Protein AF-A0AAN6DJI2-F1 (afdb_monomer_lite)

InterPro domains:
  IPR018793 Cytochrome c oxidase assembly protein PET191 [PF10203] (1-48)
  IPR018793 Cytochrome c oxidase assembly protein PET191 [PTHR28627] (3-64)

pLDDT: mean 81.26, std 12.05, range [45.78, 92.75]

Sequence (86 aa):
MIERNKPKECLTNPELAKDLPELCKAQLATFLECKRGIVDMRKRIRGNGTLSTGKYDEQYEKLSTGDFNPLEEMHKLDQLNSSQKQ

Foldseek 3Di:
DDDDDDPVCCCPPPVSVVVDDPVVVVVVVVVVVVVVLCVPVVCVVCPVVVVPVCPCVVVVVCVVVVVDDPVVVVVVVVVVVVVVVD

Secondary structure (DSSP, 8-state):
------HHHHHH-TTTTTTS-HHHHHHHHHHHHHHHHHH-HHHHHS-SHHHHSSTTHHHHHHHHHT-S-HHHHHHHHHHHHHHTT-

Structure (mmCIF, N/CA/C/O backbone):
data_AF-A0AAN6DJI2-F1
#
_entry.id   AF-A0AAN6DJI2-F1
#
loop_
_atom_site.group_PDB
_atom_site.id
_atom_site.type_symbol
_atom_site.label_atom_id
_atom_site.label_alt_id
_atom_site.label_comp_id
_atom_site.label_asym_id
_atom_site.label_entity_id
_atom_site.label_seq_id
_atom_site.pdbx_PDB_ins_code
_atom_site.Cartn_x
_atom_site.Cartn_y
_atom_site.Cartn_z
_atom_site.occupancy
_atom_site.B_iso_or_equiv
_atom_site.auth_seq_id
_atom_site.auth_comp_id
_atom_site.auth_asym_id
_atom_site.auth_atom_id
_atom_site.pdbx_PDB_model_num
ATOM 1 N N . MET A 1 1 ? -27.438 11.301 10.402 1.00 54.59 1 MET A N 1
ATOM 2 C CA . MET A 1 1 ? -26.284 12.184 10.685 1.00 54.59 1 MET A CA 1
ATOM 3 C C . MET A 1 1 ? -25.029 11.334 10.520 1.00 54.59 1 MET A C 1
ATOM 5 O O . MET A 1 1 ? -25.060 10.207 10.986 1.00 54.59 1 MET A O 1
ATOM 9 N N . ILE A 1 2 ? -24.005 11.781 9.784 1.00 73.06 2 ILE A N 1
ATOM 10 C CA . ILE A 1 2 ? -22.760 11.006 9.590 1.00 73.06 2 ILE A CA 1
ATOM 11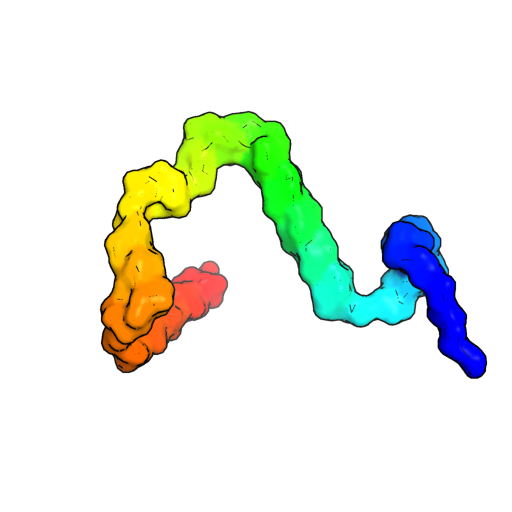 C C . ILE A 1 2 ? -21.785 11.408 10.695 1.00 73.06 2 ILE A C 1
ATOM 13 O O . ILE A 1 2 ? -21.418 12.582 10.773 1.00 73.06 2 ILE A O 1
ATOM 17 N N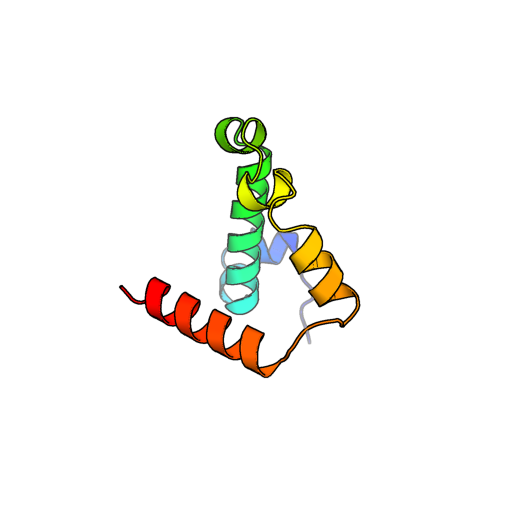 . GLU A 1 3 ? -21.368 10.459 11.530 1.00 76.81 3 GLU A N 1
ATOM 18 C CA . GLU A 1 3 ? -20.356 10.711 12.556 1.00 76.81 3 GLU A CA 1
ATOM 19 C C . GLU A 1 3 ? -18.958 10.776 11.936 1.00 76.81 3 GLU A C 1
ATOM 21 O O . GLU A 1 3 ? -18.519 9.865 11.232 1.00 76.81 3 GLU A O 1
ATOM 26 N N . ARG A 1 4 ? -18.255 11.888 12.167 1.00 81.50 4 ARG A N 1
ATOM 27 C CA . ARG A 1 4 ? -16.914 12.137 11.625 1.00 81.50 4 ARG A CA 1
ATOM 28 C C . ARG A 1 4 ? -15.873 11.977 12.723 1.00 81.50 4 ARG A C 1
ATOM 30 O O . ARG A 1 4 ? -15.485 12.948 13.365 1.00 81.50 4 ARG A O 1
ATOM 37 N N . ASN A 1 5 ? -15.413 10.747 12.900 1.00 86.69 5 ASN A N 1
ATOM 38 C CA . ASN A 1 5 ? -14.314 10.420 13.803 1.00 86.69 5 ASN A CA 1
ATOM 39 C C . ASN A 1 5 ? -12.960 10.739 13.156 1.00 86.69 5 ASN A C 1
ATOM 41 O O . ASN A 1 5 ? -12.815 10.694 11.926 1.00 86.69 5 ASN A O 1
ATOM 45 N N . LYS A 1 6 ? -11.940 11.055 13.963 1.00 89.56 6 LYS A N 1
ATOM 46 C CA . LYS A 1 6 ? -10.580 11.207 13.423 1.00 89.56 6 LYS A CA 1
ATOM 47 C C . LYS A 1 6 ? -10.054 9.834 12.988 1.00 89.56 6 LYS A C 1
ATOM 49 O O . LYS A 1 6 ? -10.269 8.860 13.705 1.00 89.56 6 LYS A O 1
ATOM 54 N N . PRO A 1 7 ? -9.252 9.734 11.911 1.00 85.94 7 PRO A N 1
ATOM 55 C CA . PRO A 1 7 ? -8.713 8.447 11.458 1.00 85.94 7 PRO A CA 1
ATOM 56 C C . PRO A 1 7 ? -7.975 7.667 12.554 1.00 85.94 7 PRO A C 1
ATOM 58 O O . PRO A 1 7 ? -8.088 6.450 12.638 1.00 85.94 7 PRO A O 1
ATOM 61 N N . LYS A 1 8 ? -7.259 8.371 13.442 1.00 87.50 8 LYS A N 1
ATOM 62 C CA . LYS A 1 8 ? -6.592 7.761 14.599 1.00 87.50 8 LYS A CA 1
ATOM 63 C C . LYS A 1 8 ? -7.588 7.090 15.549 1.00 87.50 8 LYS A C 1
ATOM 65 O O . LYS A 1 8 ? -7.325 5.982 15.995 1.00 87.50 8 LYS A O 1
ATOM 70 N N . GLU A 1 9 ? -8.711 7.744 15.833 1.00 90.69 9 GLU A N 1
ATOM 71 C CA . GLU A 1 9 ? -9.750 7.234 16.736 1.00 90.69 9 GLU A CA 1
ATOM 72 C C . GLU A 1 9 ? -10.418 5.992 16.150 1.00 90.69 9 GLU A C 1
ATOM 74 O O . GLU A 1 9 ? -10.611 5.022 16.879 1.00 90.69 9 GLU A O 1
ATOM 79 N N . CYS A 1 10 ? -10.660 5.971 14.835 1.00 88.69 10 CYS A N 1
ATOM 80 C CA . CYS A 1 10 ? -11.204 4.801 14.145 1.00 88.69 10 CYS A CA 1
ATOM 81 C C . CYS A 1 10 ? -10.303 3.561 14.277 1.00 88.69 10 CYS A C 1
ATOM 83 O O . CYS A 1 10 ? -10.796 2.440 14.286 1.00 88.69 10 CYS A O 1
ATOM 85 N N . LEU A 1 11 ? -8.985 3.753 14.383 1.00 87.19 11 LEU A N 1
ATOM 86 C CA . LEU A 1 11 ? -8.016 2.659 14.492 1.00 87.19 11 LEU A CA 1
ATOM 87 C C . LEU A 1 11 ? -7.756 2.215 15.932 1.00 87.19 11 LEU A C 1
ATOM 89 O O . LEU A 1 11 ? -7.466 1.046 16.168 1.00 87.19 11 LEU A O 1
ATOM 93 N N . THR A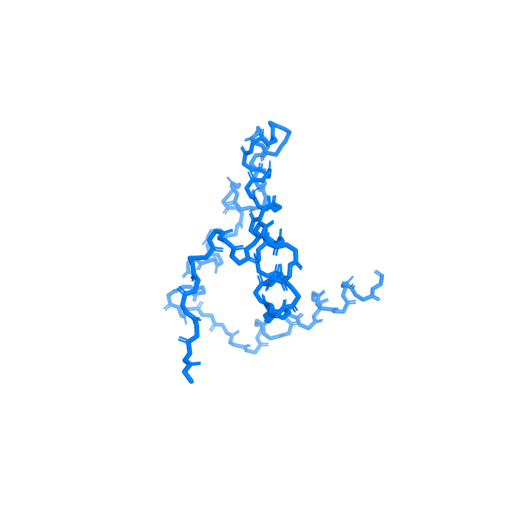 1 12 ? -7.801 3.141 16.892 1.00 89.25 12 THR A N 1
ATOM 94 C CA . THR A 1 12 ? -7.486 2.841 18.296 1.00 89.25 12 THR A CA 1
ATOM 95 C C . THR A 1 12 ? -8.701 2.422 19.110 1.00 89.25 12 THR A C 1
ATOM 97 O O . THR A 1 12 ? -8.540 1.706 20.094 1.00 89.25 12 THR A O 1
ATOM 100 N N . ASN A 1 13 ? -9.900 2.887 18.745 1.00 92.69 13 ASN A N 1
ATOM 101 C CA . ASN A 1 13 ? -11.126 2.528 19.446 1.00 92.69 13 ASN A CA 1
ATOM 102 C C . ASN A 1 13 ? -11.656 1.181 18.911 1.00 92.69 13 ASN A C 1
ATOM 104 O O . ASN A 1 13 ? -11.996 1.101 17.730 1.00 92.69 13 ASN A O 1
ATOM 108 N N . PRO A 1 14 ? -11.770 0.136 19.751 1.00 89.69 14 PRO A N 1
ATOM 109 C CA . PRO A 1 14 ? -12.223 -1.186 19.321 1.00 89.69 14 PRO A CA 1
ATOM 110 C C . PRO A 1 14 ? -13.671 -1.222 18.814 1.00 89.69 14 PRO A C 1
ATOM 112 O O . PRO A 1 14 ? -14.014 -2.144 18.076 1.00 89.69 14 PRO A O 1
ATOM 115 N N . GLU A 1 15 ? -14.521 -0.262 19.186 1.00 90.62 15 GLU A N 1
ATOM 116 C CA . GLU A 1 15 ? -15.891 -0.190 18.663 1.00 90.62 15 GLU A CA 1
ATOM 117 C C . GLU A 1 15 ? -15.907 0.342 17.231 1.00 90.62 15 GLU A C 1
ATOM 119 O O . GLU A 1 15 ? -16.413 -0.328 16.336 1.00 90.62 15 GLU A O 1
ATOM 124 N N . LEU A 1 16 ? -15.229 1.467 16.987 1.00 89.75 16 LEU A N 1
ATOM 125 C CA . LEU A 1 16 ? -15.103 2.058 15.651 1.00 89.75 16 LEU A CA 1
ATOM 126 C C . LEU A 1 16 ? -14.287 1.177 14.695 1.00 89.75 16 LEU A C 1
ATOM 128 O O . LEU A 1 16 ? -14.529 1.175 13.491 1.00 89.75 16 LEU A O 1
ATOM 132 N N . ALA A 1 17 ? -13.335 0.404 15.225 1.00 88.75 17 ALA A N 1
ATOM 133 C CA . ALA A 1 17 ? -12.483 -0.474 14.431 1.00 88.75 17 ALA A CA 1
ATOM 134 C C . ALA A 1 17 ? -13.258 -1.586 13.706 1.00 88.75 17 ALA A C 1
ATOM 136 O O . ALA A 1 17 ? -12.816 -2.068 12.658 1.00 88.75 17 ALA A O 1
ATOM 137 N N . LYS A 1 18 ? -14.411 -2.002 14.247 1.00 88.12 18 LYS A N 1
ATOM 138 C CA . LYS A 1 18 ? -15.265 -3.032 13.635 1.00 88.12 18 LYS A CA 1
ATOM 139 C C . LYS A 1 18 ? -15.901 -2.535 12.342 1.00 88.12 18 LYS A C 1
ATOM 141 O O . LYS A 1 18 ? -15.948 -3.296 11.378 1.00 88.12 18 LYS A O 1
ATOM 146 N N . ASP A 1 19 ? -16.266 -1.258 12.311 1.00 89.50 19 ASP A N 1
ATOM 147 C CA . ASP A 1 19 ? -16.935 -0.609 11.182 1.00 89.50 19 ASP A CA 1
ATOM 148 C C . ASP A 1 19 ? -15.968 -0.192 10.064 1.00 89.50 19 ASP A C 1
ATOM 150 O O . ASP A 1 19 ? -16.396 0.286 9.011 1.00 89.50 19 ASP A O 1
ATOM 154 N N . LEU A 1 20 ? -14.652 -0.372 10.253 1.00 88.75 20 LEU A N 1
ATOM 155 C CA . LEU A 1 20 ? -13.701 -0.115 9.178 1.00 88.75 20 LEU A CA 1
ATOM 156 C C . LEU A 1 20 ? -13.906 -1.097 8.014 1.00 88.75 20 LEU A C 1
ATOM 158 O O . LEU A 1 20 ? -13.958 -2.310 8.240 1.00 88.75 20 LEU A O 1
ATOM 162 N N . PRO A 1 21 ? -13.877 -0.608 6.761 1.00 91.25 21 PRO A N 1
ATOM 163 C CA . PRO A 1 21 ? -13.854 -1.472 5.590 1.00 91.25 21 PRO A CA 1
ATOM 164 C C . PRO A 1 21 ? -12.654 -2.422 5.614 1.00 91.25 21 PRO A C 1
ATOM 166 O O . PRO A 1 21 ? -11.530 -2.009 5.915 1.00 91.25 21 PRO A O 1
ATOM 169 N N . GLU A 1 22 ? -12.866 -3.671 5.202 1.00 90.38 22 GLU A N 1
ATOM 170 C CA . GLU A 1 22 ? -11.805 -4.687 5.137 1.00 90.38 22 GLU A CA 1
ATOM 171 C C . GLU A 1 22 ? -10.627 -4.255 4.257 1.00 90.38 22 GLU A C 1
ATOM 173 O O . GLU A 1 22 ? -9.470 -4.452 4.621 1.00 90.38 22 GLU A O 1
ATOM 178 N N . LEU A 1 23 ? -10.902 -3.554 3.153 1.00 91.00 23 LEU A N 1
ATOM 179 C CA . LEU A 1 23 ? -9.863 -2.984 2.294 1.00 91.00 23 LEU A CA 1
ATOM 180 C C . LEU A 1 23 ? -8.938 -2.023 3.065 1.00 91.00 23 LEU A C 1
ATOM 182 O O . LEU A 1 23 ? -7.724 -2.032 2.880 1.00 91.00 23 LEU A O 1
ATOM 186 N N . CYS A 1 24 ? -9.502 -1.205 3.959 1.00 88.81 24 CYS A N 1
ATOM 187 C CA . CYS A 1 24 ? -8.734 -0.253 4.758 1.00 88.81 24 CYS A CA 1
ATOM 188 C C . CYS A 1 24 ? -7.873 -0.973 5.804 1.00 88.81 24 CYS A C 1
ATOM 190 O O . CYS A 1 24 ? -6.703 -0.626 5.983 1.00 88.81 24 CYS A O 1
ATOM 192 N N . LYS A 1 25 ? -8.417 -2.018 6.443 1.00 89.62 25 LYS A N 1
ATOM 193 C CA . LYS A 1 25 ? -7.669 -2.866 7.384 1.00 89.62 25 LYS A CA 1
ATOM 194 C C . LYS A 1 25 ? -6.498 -3.565 6.689 1.00 89.62 25 LYS A C 1
ATOM 196 O O . LYS A 1 25 ? -5.377 -3.516 7.197 1.00 89.62 25 LYS A O 1
ATOM 201 N N . ALA A 1 26 ? -6.733 -4.140 5.509 1.00 90.44 26 ALA A N 1
ATOM 202 C CA . ALA A 1 26 ? -5.699 -4.779 4.700 1.00 90.44 26 ALA A CA 1
ATOM 203 C C . ALA A 1 26 ? -4.592 -3.786 4.309 1.00 90.44 26 ALA A C 1
ATOM 205 O O . ALA A 1 26 ? -3.413 -4.055 4.534 1.00 90.44 26 ALA A O 1
ATOM 206 N N . GLN A 1 27 ? -4.965 -2.602 3.813 1.00 90.38 27 GLN A N 1
ATOM 207 C CA . GLN A 1 27 ? -4.009 -1.557 3.439 1.00 90.38 27 GLN A CA 1
ATOM 208 C C . GLN A 1 27 ? -3.174 -1.062 4.629 1.00 90.38 27 GLN A C 1
ATOM 210 O O . GLN A 1 27 ? -1.979 -0.792 4.500 1.00 90.38 27 GLN A O 1
ATOM 215 N N . LEU A 1 28 ? -3.784 -0.927 5.809 1.00 89.88 28 LEU A N 1
ATOM 216 C CA . LEU A 1 28 ? -3.053 -0.534 7.010 1.00 89.88 28 LEU A CA 1
ATOM 217 C C . LEU A 1 28 ? -2.061 -1.620 7.442 1.00 89.88 28 LEU A C 1
ATOM 219 O O . LEU A 1 28 ? -0.933 -1.301 7.823 1.00 89.88 28 LEU A O 1
ATOM 223 N N . ALA A 1 29 ? -2.461 -2.891 7.375 1.00 89.44 29 ALA A N 1
ATOM 224 C CA . ALA A 1 29 ? -1.592 -4.014 7.706 1.00 89.44 29 ALA A CA 1
ATOM 225 C C . ALA A 1 29 ? -0.356 -4.059 6.791 1.00 89.44 29 ALA A C 1
ATOM 227 O O . ALA A 1 29 ? 0.770 -4.099 7.298 1.00 89.44 29 ALA A O 1
ATOM 228 N N . THR A 1 30 ? -0.550 -3.952 5.471 1.00 90.00 30 THR A N 1
ATOM 229 C CA . THR A 1 30 ? 0.551 -3.934 4.490 1.00 90.00 30 THR A CA 1
ATOM 230 C C . THR A 1 30 ? 1.465 -2.724 4.684 1.00 90.00 30 THR A C 1
ATOM 232 O O . THR A 1 30 ? 2.692 -2.853 4.659 1.00 90.00 30 THR A O 1
ATOM 235 N N . PHE A 1 31 ? 0.901 -1.546 4.966 1.00 88.06 31 PHE A N 1
ATOM 236 C CA . PHE A 1 31 ? 1.685 -0.348 5.266 1.00 88.06 31 PHE A CA 1
ATOM 237 C C . PHE A 1 31 ? 2.561 -0.520 6.517 1.00 88.06 31 PHE A C 1
ATOM 239 O O . PHE A 1 31 ? 3.745 -0.170 6.505 1.00 88.06 31 PHE A O 1
ATOM 246 N N . LEU A 1 32 ? 2.008 -1.071 7.602 1.00 89.25 32 LEU A N 1
ATOM 247 C CA . LEU A 1 32 ? 2.761 -1.306 8.836 1.00 89.25 32 LEU A CA 1
ATOM 248 C C . LEU A 1 32 ? 3.873 -2.340 8.638 1.00 89.25 32 LEU A C 1
ATOM 250 O O . LEU A 1 32 ? 4.958 -2.178 9.202 1.00 89.25 32 LEU A O 1
ATOM 254 N N . GLU A 1 33 ? 3.638 -3.370 7.830 1.00 86.94 33 GLU A N 1
ATOM 255 C CA . GLU A 1 33 ? 4.662 -4.343 7.452 1.00 86.94 33 GLU A CA 1
ATOM 256 C C . GLU A 1 33 ? 5.804 -3.695 6.656 1.00 86.94 33 GLU A C 1
ATOM 258 O O . GLU A 1 33 ? 6.976 -3.856 7.012 1.00 86.94 33 GLU A O 1
ATOM 263 N N . CYS A 1 34 ? 5.470 -2.882 5.651 1.00 82.25 34 CYS A N 1
ATOM 264 C CA . CYS A 1 34 ? 6.443 -2.107 4.883 1.00 82.25 34 CYS A CA 1
ATOM 265 C C . CYS A 1 34 ? 7.283 -1.203 5.801 1.00 82.25 34 CYS A C 1
ATOM 267 O O . CYS A 1 34 ? 8.517 -1.249 5.785 1.00 82.25 34 CYS A O 1
ATOM 269 N N . LYS A 1 35 ? 6.628 -0.453 6.697 1.00 85.25 35 LYS A N 1
ATOM 270 C CA . LYS A 1 35 ? 7.298 0.441 7.653 1.00 85.25 35 LYS A CA 1
ATOM 271 C C . LYS A 1 35 ? 8.218 -0.310 8.615 1.00 85.25 35 LYS A C 1
ATOM 273 O O . LYS A 1 35 ? 9.302 0.184 8.925 1.00 85.25 35 LYS A O 1
ATOM 278 N N . ARG A 1 36 ? 7.825 -1.503 9.074 1.00 84.31 36 ARG A N 1
ATOM 279 C CA . ARG A 1 36 ? 8.700 -2.379 9.875 1.00 84.31 36 ARG A CA 1
ATOM 280 C C . ARG A 1 36 ? 9.936 -2.796 9.081 1.00 84.31 36 ARG A C 1
ATOM 282 O O . ARG A 1 36 ? 11.023 -2.811 9.648 1.00 84.31 36 ARG A O 1
ATOM 289 N N . GLY A 1 37 ? 9.796 -3.052 7.781 1.00 77.12 37 GLY A N 1
ATOM 290 C CA . GLY A 1 37 ? 10.920 -3.359 6.894 1.00 77.12 37 GLY A CA 1
ATOM 291 C C . GLY A 1 37 ? 11.958 -2.238 6.772 1.00 77.12 37 GLY A C 1
ATOM 292 O O . GLY A 1 37 ? 13.138 -2.532 6.616 1.00 77.12 37 GLY A O 1
ATOM 293 N N . ILE A 1 38 ? 11.551 -0.972 6.918 1.00 75.56 38 ILE A N 1
ATOM 294 C CA . ILE A 1 38 ? 12.463 0.189 6.915 1.00 75.56 38 ILE A CA 1
ATOM 295 C C . ILE A 1 38 ? 13.312 0.245 8.199 1.00 75.56 38 ILE A C 1
ATOM 297 O O . ILE A 1 38 ? 14.460 0.694 8.174 1.00 75.56 38 ILE A O 1
ATOM 301 N N . VAL A 1 39 ? 12.748 -0.197 9.329 1.00 76.75 39 VAL A N 1
ATOM 302 C CA . VAL A 1 39 ? 13.412 -0.195 10.646 1.00 76.75 39 VAL A CA 1
ATOM 303 C C . VAL A 1 39 ? 14.231 -1.470 10.872 1.00 76.75 39 VAL A C 1
ATOM 305 O O . VAL A 1 39 ? 15.221 -1.443 11.600 1.00 76.75 39 VAL A O 1
ATOM 308 N N . ASP A 1 40 ? 13.856 -2.583 10.241 1.00 74.69 40 ASP A N 1
ATOM 309 C CA . ASP A 1 40 ? 14.604 -3.836 10.310 1.00 74.69 40 ASP A CA 1
ATOM 310 C C . ASP A 1 40 ? 15.959 -3.710 9.593 1.00 74.69 40 ASP A C 1
ATOM 312 O O . ASP A 1 40 ? 16.059 -3.753 8.365 1.00 74.69 40 ASP A O 1
ATOM 316 N N . MET A 1 41 ? 17.034 -3.602 10.378 1.00 63.41 41 MET A N 1
ATOM 317 C CA . MET A 1 41 ? 18.399 -3.451 9.867 1.00 63.41 41 MET A CA 1
ATOM 318 C C . MET A 1 41 ? 18.844 -4.627 8.983 1.00 63.41 41 MET A C 1
ATOM 320 O O . MET A 1 41 ? 19.689 -4.431 8.108 1.00 63.41 41 MET A O 1
ATOM 324 N N . ARG A 1 42 ? 18.247 -5.824 9.124 1.00 69.12 42 ARG A N 1
ATOM 325 C CA . ARG A 1 42 ? 18.534 -6.964 8.230 1.00 69.12 42 ARG A CA 1
ATOM 326 C C . ARG A 1 42 ? 18.040 -6.714 6.804 1.00 69.12 42 ARG A C 1
ATOM 328 O O . ARG A 1 42 ? 18.670 -7.192 5.861 1.00 69.12 42 ARG A O 1
ATOM 335 N N . LYS A 1 43 ? 16.944 -5.963 6.655 1.00 63.47 43 LYS A N 1
ATOM 336 C CA . LYS A 1 43 ? 16.374 -5.523 5.369 1.00 63.47 43 LYS A CA 1
ATOM 337 C C . LYS A 1 43 ? 16.968 -4.189 4.901 1.00 63.47 43 LYS A C 1
ATOM 339 O O . LYS A 1 43 ? 17.050 -3.942 3.705 1.00 63.47 43 LYS A O 1
ATOM 344 N N . ARG A 1 44 ? 17.451 -3.358 5.831 1.00 63.78 44 ARG A N 1
ATOM 345 C CA . ARG A 1 44 ? 18.091 -2.063 5.543 1.00 63.78 44 ARG A CA 1
ATOM 346 C C . ARG A 1 44 ? 19.489 -2.199 4.926 1.00 63.78 44 ARG A C 1
ATOM 348 O O . ARG A 1 44 ? 19.805 -1.463 4.002 1.00 63.78 44 ARG A O 1
ATOM 355 N N . ILE A 1 45 ? 20.306 -3.147 5.405 1.00 55.97 45 ILE A N 1
ATOM 356 C CA . ILE A 1 45 ? 21.702 -3.340 4.949 1.00 55.97 45 ILE A CA 1
ATOM 357 C C . ILE A 1 45 ? 21.777 -4.055 3.591 1.00 55.97 45 ILE A C 1
ATOM 359 O O . ILE A 1 45 ? 22.644 -3.746 2.784 1.00 55.97 45 ILE A O 1
ATOM 363 N N . ARG A 1 46 ? 20.870 -5.002 3.313 1.00 55.53 46 ARG A N 1
ATOM 364 C CA . ARG A 1 46 ? 20.813 -5.687 2.005 1.00 55.53 46 ARG A CA 1
ATOM 365 C C . ARG A 1 46 ? 20.003 -4.921 0.953 1.00 55.53 46 ARG A C 1
ATOM 367 O O . ARG A 1 46 ? 19.919 -5.370 -0.187 1.00 55.53 46 ARG A O 1
ATOM 374 N N . GLY A 1 47 ? 19.394 -3.798 1.347 1.00 56.16 47 GLY A N 1
ATOM 375 C CA . GLY A 1 47 ? 18.314 -3.164 0.602 1.00 56.16 47 GLY A CA 1
ATOM 376 C C . GLY A 1 47 ? 17.128 -4.115 0.427 1.00 56.16 47 GLY A C 1
ATOM 377 O O . GLY A 1 47 ? 17.179 -5.305 0.757 1.00 56.16 47 GLY A O 1
ATOM 378 N N . ASN A 1 48 ? 16.052 -3.623 -0.177 1.00 58.69 48 ASN A N 1
ATOM 379 C CA . ASN A 1 48 ? 15.192 -4.528 -0.922 1.00 58.69 48 ASN A CA 1
ATOM 380 C C . ASN A 1 48 ? 16.022 -4.974 -2.134 1.00 58.69 48 ASN A C 1
ATOM 382 O O . ASN A 1 48 ? 15.989 -4.312 -3.163 1.00 58.69 48 ASN A O 1
ATOM 386 N N . GLY A 1 49 ? 16.895 -5.974 -1.964 1.00 57.75 49 GLY A N 1
ATOM 387 C CA . GLY A 1 49 ? 18.014 -6.230 -2.879 1.00 57.75 49 GLY A CA 1
ATOM 388 C C . GLY A 1 49 ? 17.591 -6.404 -4.338 1.00 57.75 49 GLY A C 1
ATOM 389 O O . GLY A 1 49 ? 18.339 -6.063 -5.242 1.00 57.75 49 GLY A O 1
ATOM 390 N N . THR A 1 50 ? 16.363 -6.842 -4.599 1.00 58.25 50 THR A N 1
ATOM 391 C CA . THR A 1 50 ? 15.803 -6.865 -5.954 1.00 58.25 50 THR A CA 1
ATOM 392 C C . THR A 1 50 ? 15.563 -5.465 -6.525 1.00 58.25 50 THR A C 1
ATOM 394 O O . THR A 1 50 ? 15.920 -5.238 -7.671 1.00 58.25 50 THR A O 1
ATOM 397 N N . LEU A 1 51 ? 15.032 -4.518 -5.748 1.00 57.28 51 LEU A N 1
ATOM 398 C CA . LEU A 1 51 ? 14.795 -3.135 -6.190 1.00 57.28 51 LEU A CA 1
ATOM 399 C C . LEU A 1 51 ? 16.044 -2.241 -6.103 1.00 57.28 51 LEU A C 1
ATOM 401 O O . LEU A 1 51 ? 16.156 -1.290 -6.858 1.00 57.28 51 LEU A O 1
ATOM 405 N N . SER A 1 52 ? 16.979 -2.509 -5.185 1.00 58.47 52 SER A N 1
ATOM 406 C CA . SER A 1 52 ? 18.151 -1.639 -4.952 1.00 58.47 52 SER A CA 1
ATOM 407 C C . SER A 1 52 ? 19.425 -2.059 -5.692 1.00 58.47 52 SER A C 1
ATOM 409 O O . SER A 1 52 ? 20.419 -1.346 -5.615 1.00 58.47 52 SER A O 1
ATOM 411 N N . THR A 1 53 ? 19.439 -3.205 -6.380 1.00 70.38 53 THR A N 1
ATOM 412 C CA . THR A 1 53 ? 20.606 -3.643 -7.180 1.00 70.38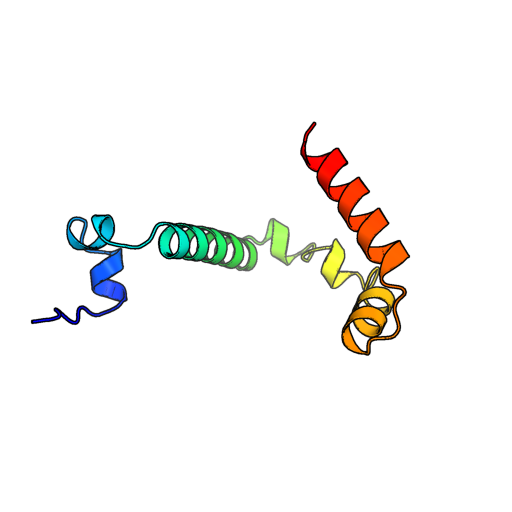 53 THR A CA 1
ATOM 413 C C . THR A 1 53 ? 20.649 -3.029 -8.575 1.00 70.38 53 THR A C 1
ATOM 415 O O . THR A 1 53 ? 21.592 -3.286 -9.317 1.00 70.38 53 THR A O 1
ATOM 418 N N . GLY A 1 54 ? 19.614 -2.284 -8.961 1.00 71.75 54 GLY A N 1
ATOM 419 C CA . GLY A 1 54 ? 19.436 -1.774 -10.315 1.00 71.75 54 GLY A CA 1
ATOM 420 C C . GLY A 1 54 ? 19.126 -2.844 -11.365 1.00 71.75 54 GLY A C 1
ATOM 421 O O . GLY A 1 54 ? 18.965 -2.548 -12.545 1.00 71.75 54 GL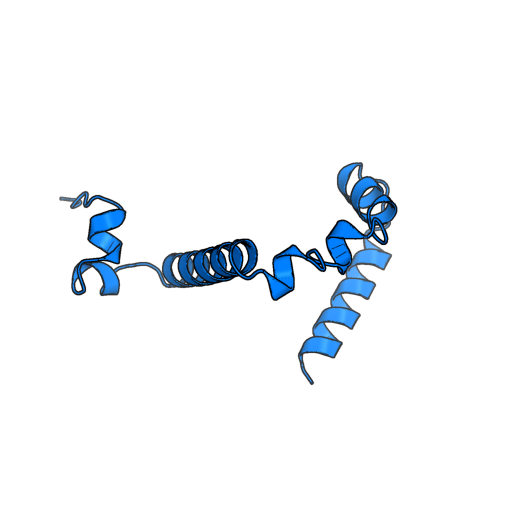Y A O 1
ATOM 422 N N . LYS A 1 55 ? 19.006 -4.113 -10.947 1.00 77.94 55 LYS A N 1
ATOM 423 C CA . LYS A 1 55 ? 18.791 -5.265 -11.833 1.00 77.94 55 LYS A CA 1
ATOM 424 C C . LYS A 1 55 ? 17.541 -5.123 -12.711 1.00 77.94 55 LYS A C 1
ATOM 426 O O . LYS A 1 55 ? 17.503 -5.694 -13.796 1.00 77.94 55 LYS A O 1
ATOM 431 N N . TYR A 1 56 ? 16.532 -4.399 -12.232 1.00 79.56 56 TYR A N 1
ATOM 432 C CA . TYR A 1 56 ? 15.265 -4.196 -12.936 1.00 79.56 56 TYR A CA 1
ATOM 433 C C . TYR A 1 56 ? 15.029 -2.736 -13.338 1.00 79.56 56 TYR A C 1
ATOM 435 O O . TYR A 1 56 ? 13.930 -2.427 -13.787 1.00 79.56 56 TYR A O 1
ATOM 443 N N . ASP A 1 57 ? 16.021 -1.848 -13.210 1.00 84.00 57 ASP A N 1
ATOM 444 C CA . ASP A 1 57 ? 15.842 -0.414 -13.490 1.00 84.00 57 ASP A CA 1
ATOM 445 C C . ASP A 1 57 ? 15.484 -0.177 -14.957 1.00 84.00 57 ASP A C 1
ATOM 447 O O . ASP A 1 57 ? 14.540 0.545 -15.255 1.00 84.00 57 ASP A O 1
ATOM 451 N N . GLU A 1 58 ? 16.165 -0.863 -15.879 1.00 86.62 58 GLU A N 1
ATOM 452 C CA . GLU A 1 58 ? 15.867 -0.768 -17.313 1.00 86.62 58 GLU A CA 1
ATOM 453 C C . GLU A 1 58 ? 14.445 -1.254 -17.633 1.00 86.62 58 GLU A C 1
ATOM 455 O O . GLU A 1 58 ? 13.724 -0.638 -18.416 1.00 86.62 58 GLU A O 1
ATOM 460 N N . GLN A 1 59 ? 14.016 -2.349 -16.998 1.00 84.62 59 GLN A N 1
ATOM 461 C CA . GLN A 1 59 ? 12.660 -2.872 -17.160 1.00 84.62 59 GLN A CA 1
ATOM 462 C C . GLN A 1 59 ? 11.622 -1.901 -16.574 1.00 84.62 59 GLN A C 1
ATOM 464 O O . GLN A 1 59 ? 10.558 -1.713 -17.160 1.00 84.62 59 GLN A O 1
ATOM 469 N N . TYR A 1 60 ? 11.927 -1.266 -15.442 1.00 82.75 60 TYR A N 1
ATOM 470 C CA . TYR A 1 60 ? 11.053 -0.295 -14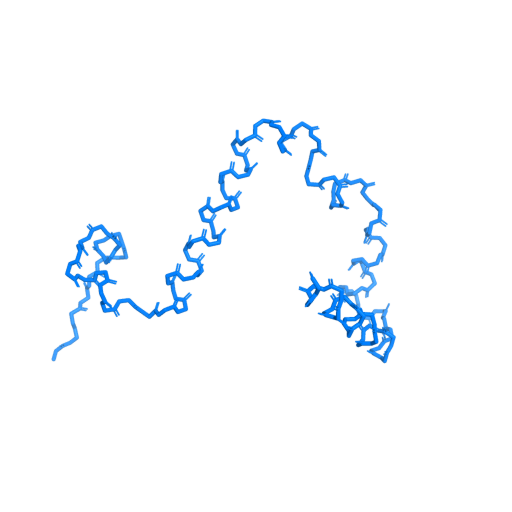.790 1.00 82.75 60 TYR A CA 1
ATOM 471 C C . TYR A 1 60 ? 10.913 1.001 -15.600 1.00 82.75 60 TYR A C 1
ATOM 473 O O . TYR A 1 60 ? 9.804 1.518 -15.744 1.00 82.75 60 TYR A O 1
ATOM 481 N N . GLU A 1 61 ? 12.008 1.501 -16.174 1.00 88.94 61 GLU A N 1
ATOM 482 C CA . GLU A 1 61 ? 12.007 2.655 -17.081 1.00 88.94 61 GLU A CA 1
ATOM 483 C C . GLU A 1 61 ? 11.178 2.380 -18.339 1.00 88.94 61 GLU A C 1
ATOM 485 O O . GLU A 1 61 ? 10.318 3.184 -18.698 1.00 88.94 61 GLU A O 1
ATOM 490 N N . LYS A 1 62 ? 11.347 1.210 -18.964 1.00 90.38 62 LYS A N 1
ATOM 491 C CA . LYS A 1 62 ? 10.532 0.765 -20.110 1.00 90.38 62 LYS A CA 1
ATOM 492 C C . LYS A 1 62 ? 9.037 0.708 -19.786 1.00 90.38 62 LYS A C 1
ATOM 494 O O . LYS A 1 62 ? 8.215 1.247 -20.523 1.00 90.38 62 LYS A O 1
ATOM 499 N N . LEU A 1 63 ? 8.677 0.135 -18.637 1.00 87.06 63 LEU A N 1
ATOM 500 C CA . LEU A 1 63 ? 7.287 0.106 -18.165 1.00 87.06 63 LEU A CA 1
ATOM 501 C C . LEU A 1 63 ? 6.733 1.515 -17.896 1.00 87.06 63 LEU A C 1
ATOM 503 O O . LEU A 1 63 ? 5.581 1.793 -18.224 1.00 87.06 63 LEU A O 1
ATOM 507 N N . SER A 1 64 ? 7.547 2.410 -17.331 1.00 87.25 64 SER A N 1
ATOM 508 C CA . SER A 1 64 ? 7.143 3.780 -16.976 1.00 87.25 64 SER A CA 1
ATOM 509 C C . SER A 1 64 ? 7.011 4.700 -18.193 1.00 87.25 64 SER A C 1
ATOM 511 O O . SER A 1 64 ? 6.145 5.572 -18.219 1.00 87.25 64 SER A O 1
ATOM 513 N N . THR A 1 65 ? 7.853 4.502 -19.207 1.00 92.56 65 THR A N 1
ATOM 514 C CA . THR A 1 65 ? 7.838 5.263 -20.468 1.00 92.56 65 THR A CA 1
ATOM 515 C C . THR A 1 65 ? 6.823 4.730 -21.479 1.00 92.56 65 THR A C 1
ATOM 517 O O . THR A 1 65 ? 6.529 5.409 -22.461 1.00 92.56 65 THR A O 1
ATOM 520 N N . GLY A 1 66 ? 6.252 3.546 -21.232 1.00 89.25 66 GLY A N 1
ATOM 521 C CA . GLY A 1 66 ? 5.328 2.882 -22.152 1.00 89.25 66 GLY A CA 1
ATOM 522 C C . GLY A 1 66 ? 6.018 2.100 -23.274 1.00 89.25 66 GLY A C 1
ATOM 523 O O . GLY A 1 66 ? 5.338 1.627 -24.181 1.00 89.25 66 GLY A O 1
ATOM 524 N N . ASP A 1 67 ? 7.341 1.937 -23.214 1.00 92.75 67 ASP A N 1
ATOM 525 C CA . ASP A 1 67 ? 8.133 1.131 -24.147 1.00 92.75 67 ASP A CA 1
ATOM 526 C C . ASP A 1 67 ? 8.137 -0.349 -23.725 1.00 92.75 67 ASP A C 1
ATOM 528 O O . ASP A 1 67 ? 9.151 -0.913 -23.309 1.00 92.75 67 ASP A O 1
ATOM 532 N N . PHE A 1 68 ? 6.965 -0.988 -23.761 1.00 89.56 68 PHE A N 1
ATOM 533 C CA . PHE A 1 68 ? 6.825 -2.411 -23.444 1.00 89.56 68 PHE A CA 1
ATOM 534 C C . PHE A 1 68 ? 5.786 -3.103 -24.330 1.00 89.56 68 PHE A C 1
ATOM 536 O O . PHE A 1 68 ? 4.862 -2.476 -24.845 1.00 89.56 68 PHE A O 1
ATOM 543 N N . ASN A 1 69 ? 5.919 -4.425 -24.486 1.00 92.62 69 ASN A N 1
ATOM 544 C CA . ASN A 1 69 ? 4.954 -5.252 -25.210 1.00 92.62 69 ASN A CA 1
ATOM 545 C C . ASN A 1 69 ? 3.877 -5.794 -24.245 1.00 92.62 69 ASN A C 1
ATOM 547 O O . ASN A 1 69 ? 4.192 -6.640 -23.402 1.00 92.62 69 ASN A O 1
ATOM 551 N N . PRO A 1 70 ? 2.599 -5.380 -24.368 1.00 90.69 70 PRO A N 1
ATOM 552 C CA . PRO A 1 70 ? 1.547 -5.797 -23.441 1.00 90.69 70 PRO A CA 1
ATOM 553 C C . PRO A 1 70 ? 1.312 -7.312 -23.403 1.00 90.69 70 PRO A C 1
ATOM 555 O O . PRO A 1 70 ? 1.011 -7.856 -22.343 1.00 90.69 70 PRO A O 1
ATOM 558 N N . LEU A 1 71 ? 1.461 -8.008 -24.536 1.00 92.75 71 LEU A N 1
ATOM 559 C CA . LEU A 1 71 ? 1.236 -9.458 -24.609 1.00 92.75 71 LEU A CA 1
ATOM 560 C C . LEU A 1 71 ? 2.303 -10.235 -23.831 1.00 92.75 71 LEU A C 1
ATOM 562 O O . LEU A 1 71 ? 1.998 -11.220 -23.159 1.00 92.75 71 LEU A O 1
ATOM 566 N N . GLU A 1 72 ? 3.549 -9.772 -23.894 1.00 91.12 72 GLU A N 1
ATOM 567 C CA . GLU A 1 72 ? 4.663 -10.390 -23.176 1.00 91.12 72 GLU A CA 1
ATOM 568 C C . GLU A 1 72 ? 4.567 -10.150 -21.668 1.00 91.12 72 GLU A C 1
ATOM 570 O O . GLU A 1 72 ? 4.780 -11.081 -20.889 1.00 91.12 72 GLU A O 1
ATOM 575 N N . GLU A 1 73 ? 4.207 -8.936 -21.242 1.00 90.12 73 GLU A N 1
ATOM 576 C CA . GLU A 1 73 ? 4.042 -8.623 -19.818 1.00 90.12 73 GLU A CA 1
ATOM 577 C C . GLU A 1 73 ? 2.872 -9.395 -19.194 1.00 90.12 73 GLU A C 1
ATOM 579 O O . GLU A 1 73 ? 3.010 -9.935 -18.096 1.00 90.12 73 GLU A O 1
ATOM 584 N N . MET A 1 74 ? 1.757 -9.550 -19.917 1.00 90.19 74 MET A N 1
ATOM 585 C CA . MET A 1 74 ? 0.634 -10.386 -19.474 1.00 90.19 74 MET A CA 1
ATOM 586 C C . MET A 1 74 ? 1.051 -11.847 -19.264 1.00 90.19 74 MET A C 1
ATOM 588 O O . MET A 1 74 ? 0.757 -12.432 -18.224 1.00 90.19 74 MET A O 1
ATOM 592 N N . HIS A 1 75 ? 1.811 -12.420 -20.198 1.00 92.44 75 HIS A N 1
ATOM 593 C CA . HIS A 1 75 ? 2.301 -13.791 -20.066 1.00 92.44 75 HIS A CA 1
ATOM 594 C C . HIS A 1 75 ? 3.273 -13.961 -18.882 1.00 92.44 75 HIS A C 1
ATOM 596 O O . HIS A 1 75 ? 3.205 -14.956 -18.157 1.00 92.44 75 HIS A O 1
ATOM 602 N N . LYS A 1 76 ? 4.154 -12.980 -18.632 1.00 88.75 76 LYS A N 1
ATOM 603 C CA . LYS A 1 76 ? 5.027 -12.977 -17.440 1.00 88.75 76 LYS A CA 1
ATOM 604 C C . LYS A 1 76 ? 4.212 -12.937 -16.144 1.00 88.75 76 LYS A C 1
ATOM 606 O O . LYS A 1 76 ? 4.536 -13.657 -15.199 1.00 88.75 76 LYS A O 1
ATOM 611 N N . LEU A 1 77 ? 3.152 -12.126 -16.096 1.00 85.69 77 LEU A N 1
ATOM 612 C CA . LEU A 1 77 ? 2.253 -12.052 -14.941 1.00 85.69 77 LEU A CA 1
ATOM 613 C C . LEU A 1 77 ? 1.551 -13.390 -14.679 1.00 85.69 77 LEU A C 1
ATOM 615 O O . LEU A 1 77 ? 1.499 -13.831 -13.529 1.00 85.69 77 LEU A O 1
ATOM 619 N N . ASP A 1 78 ? 1.077 -14.070 -15.722 1.00 90.00 78 ASP A N 1
ATOM 620 C CA . ASP A 1 78 ? 0.445 -15.388 -15.595 1.00 90.00 78 ASP A CA 1
ATOM 621 C C . ASP A 1 78 ? 1.403 -16.431 -15.002 1.00 90.00 78 ASP A C 1
ATOM 623 O O . ASP A 1 78 ? 1.042 -17.170 -14.078 1.00 90.00 78 ASP A O 1
ATOM 627 N N . GLN A 1 79 ? 2.658 -16.448 -15.460 1.00 89.38 79 GLN A N 1
ATOM 628 C CA . GLN A 1 79 ? 3.692 -17.335 -14.920 1.00 89.38 79 GLN A CA 1
ATOM 629 C C . GLN A 1 79 ? 3.989 -17.051 -13.442 1.00 89.38 79 GLN A C 1
ATOM 631 O O . GLN A 1 79 ? 4.054 -17.984 -12.632 1.00 89.38 79 GLN A O 1
ATOM 636 N N . LEU A 1 80 ? 4.118 -15.779 -13.059 1.00 82.62 80 LEU A N 1
ATOM 637 C CA . LEU A 1 80 ? 4.347 -15.386 -11.665 1.00 82.62 80 LEU A CA 1
ATOM 638 C C . LEU A 1 80 ? 3.175 -15.794 -10.765 1.00 82.62 80 LEU A C 1
ATOM 640 O O . LEU A 1 80 ? 3.389 -16.371 -9.699 1.00 82.62 80 LEU A O 1
ATOM 644 N N . ASN A 1 81 ? 1.942 -15.570 -11.219 1.00 82.12 81 ASN A N 1
ATOM 645 C CA . ASN A 1 81 ? 0.735 -15.948 -10.485 1.00 82.12 81 ASN A CA 1
ATOM 646 C C . ASN A 1 81 ? 0.599 -17.468 -10.331 1.00 82.12 81 ASN A C 1
ATOM 648 O O . ASN A 1 81 ? 0.143 -17.944 -9.291 1.00 82.12 81 ASN A O 1
ATOM 652 N N . SER A 1 82 ? 1.010 -18.242 -11.339 1.00 83.12 82 SER A N 1
ATOM 653 C CA . SER A 1 82 ? 1.041 -19.707 -11.246 1.00 83.12 82 SER A CA 1
ATOM 654 C C . SER A 1 82 ? 2.078 -20.206 -10.231 1.00 83.12 82 SER A C 1
ATOM 656 O O . SER A 1 82 ? 1.797 -21.131 -9.472 1.00 83.12 82 SER A O 1
ATOM 658 N N . SER A 1 83 ? 3.229 -19.532 -10.145 1.00 72.81 83 SER A N 1
ATOM 659 C CA . SER A 1 83 ? 4.318 -19.869 -9.219 1.00 72.81 83 SER A CA 1
ATOM 660 C C . SER A 1 83 ? 3.981 -19.547 -7.759 1.00 72.81 83 SER A C 1
ATOM 662 O O . SER A 1 83 ? 4.528 -20.169 -6.858 1.00 72.81 83 SER A O 1
ATOM 664 N N . GLN A 1 84 ? 3.078 -18.593 -7.509 1.00 65.31 84 GLN A N 1
ATOM 665 C CA . GLN A 1 84 ? 2.610 -18.239 -6.161 1.00 65.31 84 GLN A CA 1
ATOM 666 C C . GLN A 1 84 ? 1.497 -19.156 -5.627 1.00 65.31 84 GLN A C 1
ATOM 668 O O . GLN A 1 84 ? 1.150 -19.067 -4.452 1.00 65.31 84 GLN A O 1
ATOM 673 N N . LYS A 1 85 ? 0.904 -20.007 -6.476 1.00 58.56 85 LYS A N 1
ATOM 674 C CA . LYS A 1 85 ? -0.167 -20.944 -6.090 1.00 58.56 85 LYS A CA 1
ATOM 675 C C . LYS A 1 85 ? 0.342 -22.319 -5.626 1.00 58.56 85 LYS A C 1
ATOM 677 O O . LYS A 1 85 ? -0.496 -23.157 -5.295 1.00 58.56 85 LYS A O 1
ATOM 682 N N . GLN A 1 86 ? 1.658 -22.557 -5.625 1.00 45.78 86 GLN A N 1
ATOM 683 C CA . GLN A 1 86 ? 2.292 -23.766 -5.077 1.00 45.78 86 GLN A CA 1
ATOM 684 C C . GLN A 1 86 ? 2.808 -23.546 -3.657 1.00 45.78 86 GLN A C 1
ATOM 686 O O . GLN A 1 86 ? 3.320 -22.438 -3.381 1.00 45.78 86 GLN A O 1
#

Radius of gyration: 19.36 Å; chains: 1; bounding box: 48×36×45 Å

Organism: Pichia angusta (NCBI:txid870730)